Protein AF-A0A3P9C0C1-F1 (afdb_monomer_lite)

Secondary structure (DSSP, 8-state):
--------GGG-SEEEEEEEEETTEEEEEEEEEEEETTEEEEEEEEEEETTEE-PPEEE----PPTTS------EEEEEGGGGTTTHHHHHHHHHHTT-SEEEEE-S---HHHHHHHHHHS-TTS-----PPP---

Organism: NCBI:txid106582

pLDDT: mean 72.97, std 15.83, range [23.84, 93.88]

Sequence (136 aa):
MPFILSHPMSFLRIFTLDIGSSVDRIAFHFNARFNAKGQINKFVCNSLEAGNWCKEQHEDCFPFCEGKEVKESNLILENIRSISSKSLLVHKLIINQQIDLLCLTETWLQQEDYVSLNESTPPSHSKYQNPRSTES

Structure (mmCIF, N/CA/C/O backbone):
data_AF-A0A3P9C0C1-F1
#
_entry.id   AF-A0A3P9C0C1-F1
#
loop_
_atom_site.group_PDB
_atom_site.id
_atom_site.type_symbol
_atom_site.label_atom_id
_atom_site.label_alt_id
_atom_site.label_comp_id
_atom_site.label_asym_id
_atom_site.label_entity_id
_atom_site.label_seq_id
_atom_site.pdbx_PDB_ins_code
_atom_site.Cartn_x
_atom_site.Cartn_y
_atom_site.Cartn_z
_atom_site.occupancy
_atom_site.B_iso_or_equiv
_atom_site.auth_seq_id
_atom_site.auth_comp_id
_atom_site.auth_asym_id
_atom_site.auth_atom_id
_atom_site.pdbx_PDB_model_num
ATOM 1 N N . MET A 1 1 ? -12.942 13.054 -13.044 1.00 25.72 1 MET A N 1
ATOM 2 C CA . MET A 1 1 ? -14.040 12.074 -12.921 1.00 25.72 1 MET A CA 1
ATOM 3 C C . MET A 1 1 ? -13.739 11.220 -11.698 1.00 25.72 1 MET A C 1
ATOM 5 O O . MET A 1 1 ? -12.790 10.451 -11.789 1.00 25.72 1 MET A O 1
ATOM 9 N N . PRO A 1 2 ? -14.411 11.383 -10.547 1.00 28.41 2 PRO A N 1
ATOM 10 C CA . PRO A 1 2 ? -14.271 10.413 -9.469 1.00 28.41 2 PRO A CA 1
ATOM 11 C C . PRO A 1 2 ? -15.106 9.172 -9.811 1.00 28.41 2 PRO A C 1
ATOM 13 O O . PRO A 1 2 ? -16.275 9.287 -10.175 1.00 28.41 2 PRO A O 1
ATOM 16 N N . PHE A 1 3 ? -14.497 7.991 -9.732 1.00 23.84 3 PHE A N 1
ATOM 17 C CA . PHE A 1 3 ? -15.223 6.725 -9.733 1.00 23.84 3 PHE A CA 1
ATOM 18 C C . PHE A 1 3 ? -15.628 6.430 -8.288 1.00 23.84 3 PHE A C 1
ATOM 20 O O . PHE A 1 3 ? -14.764 6.272 -7.431 1.00 23.84 3 PHE A O 1
ATOM 27 N N . ILE A 1 4 ? -16.931 6.384 -8.012 1.00 26.30 4 ILE A N 1
ATOM 28 C CA . ILE A 1 4 ? -17.467 5.964 -6.713 1.00 26.30 4 ILE A CA 1
ATOM 29 C C . ILE A 1 4 ? -17.849 4.489 -6.843 1.00 26.30 4 ILE A C 1
ATOM 31 O O . ILE A 1 4 ? -18.762 4.142 -7.589 1.00 26.30 4 ILE A O 1
ATOM 35 N N . LEU A 1 5 ? -17.133 3.616 -6.136 1.00 31.50 5 LEU A N 1
ATOM 36 C CA . LEU A 1 5 ? -17.499 2.212 -5.952 1.00 31.50 5 LEU A CA 1
ATOM 37 C C . LEU A 1 5 ? -18.278 2.107 -4.637 1.00 31.50 5 LEU A C 1
ATOM 39 O O . LEU A 1 5 ? -17.681 2.059 -3.568 1.00 31.50 5 LEU A O 1
ATOM 43 N N . SER A 1 6 ? -19.611 2.083 -4.703 1.00 31.19 6 SER A N 1
ATOM 44 C CA . SER A 1 6 ? -20.461 1.793 -3.545 1.00 31.19 6 SER A CA 1
ATOM 45 C C . SER A 1 6 ? -21.120 0.422 -3.704 1.00 31.19 6 SER A C 1
ATOM 47 O O . SER A 1 6 ? -22.006 0.212 -4.526 1.00 31.19 6 SER A O 1
ATOM 49 N N . HIS A 1 7 ? -20.665 -0.540 -2.906 1.00 37.31 7 HIS A N 1
ATOM 50 C CA . HIS A 1 7 ? -21.464 -1.694 -2.493 1.00 37.31 7 HIS A CA 1
ATOM 51 C C . HIS A 1 7 ? -21.395 -1.762 -0.964 1.00 37.31 7 HIS A C 1
ATOM 53 O O . HIS A 1 7 ? -20.347 -1.438 -0.400 1.00 37.31 7 HIS A O 1
ATOM 59 N N . PRO A 1 8 ? -22.483 -2.145 -0.273 1.00 36.94 8 PRO A N 1
ATOM 60 C CA . PRO A 1 8 ? -22.499 -2.199 1.182 1.00 36.94 8 PRO A CA 1
ATOM 61 C C . PRO A 1 8 ? -21.392 -3.139 1.681 1.00 36.94 8 PRO A C 1
ATOM 63 O O . PRO A 1 8 ? -21.381 -4.332 1.375 1.00 36.94 8 PRO A O 1
ATOM 66 N N . MET A 1 9 ? -20.457 -2.575 2.452 1.00 49.75 9 MET A N 1
ATOM 67 C CA . MET A 1 9 ? -19.268 -3.230 3.023 1.00 49.75 9 MET A CA 1
ATOM 68 C C . MET A 1 9 ? -19.574 -4.506 3.832 1.00 49.75 9 MET A C 1
ATOM 70 O O . MET A 1 9 ? -18.668 -5.282 4.111 1.00 49.75 9 MET A O 1
ATOM 74 N N . SER A 1 10 ? -20.839 -4.779 4.169 1.00 46.41 10 SER A N 1
ATOM 75 C CA . SER A 1 10 ? -21.257 -5.946 4.955 1.00 46.41 10 SER A CA 1
ATOM 76 C C . SER A 1 10 ? -21.093 -7.305 4.254 1.00 46.41 10 SER A C 1
ATOM 78 O O . SER A 1 10 ? -21.142 -8.327 4.932 1.00 46.41 10 SER A O 1
ATOM 80 N N . PHE A 1 11 ? -20.855 -7.351 2.936 1.00 55.09 11 PHE A N 1
ATOM 81 C CA . PHE A 1 11 ? -20.596 -8.605 2.197 1.00 55.09 11 PHE A CA 1
ATOM 82 C C . PHE A 1 11 ? -19.247 -8.651 1.472 1.00 55.09 11 PHE A C 1
ATOM 84 O O . PHE A 1 11 ? -18.899 -9.671 0.864 1.00 55.09 11 PHE A O 1
ATOM 91 N N . LEU A 1 12 ? -18.475 -7.566 1.506 1.00 63.06 12 LEU A N 1
ATOM 92 C CA . LEU A 1 12 ? -17.256 -7.465 0.718 1.00 63.06 12 LEU A CA 1
ATOM 93 C C . LEU A 1 12 ? -16.111 -8.198 1.433 1.00 63.06 12 LEU A C 1
ATOM 95 O O . LEU A 1 12 ? -15.490 -7.683 2.354 1.00 63.06 12 LEU A O 1
ATOM 99 N N . ARG A 1 13 ? -15.811 -9.429 1.007 1.00 73.88 13 ARG A N 1
ATOM 100 C CA . ARG A 1 13 ? -14.654 -10.183 1.528 1.00 73.88 13 ARG A CA 1
ATOM 101 C C . ARG A 1 13 ? -13.314 -9.615 1.054 1.00 73.88 13 ARG A C 1
ATOM 103 O O . ARG A 1 13 ? -12.297 -9.802 1.726 1.00 73.88 13 ARG A O 1
ATOM 110 N N . ILE A 1 14 ? -13.314 -8.963 -0.112 1.00 76.75 14 ILE A N 1
ATOM 111 C CA . I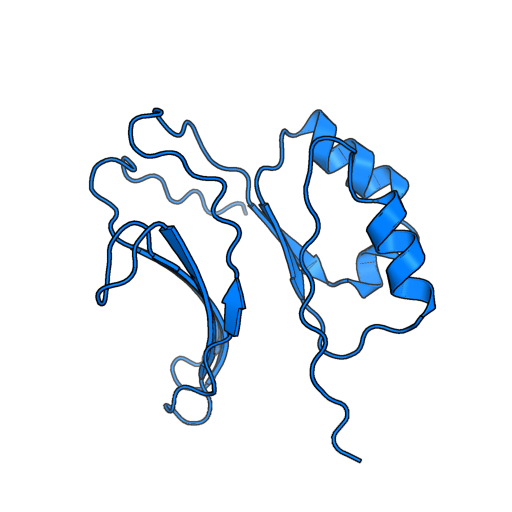LE A 1 14 ? -12.130 -8.440 -0.796 1.00 76.75 14 ILE A CA 1
ATOM 112 C C . ILE A 1 14 ? -12.491 -7.149 -1.538 1.00 76.75 14 ILE A C 1
ATOM 114 O O . ILE A 1 14 ? -13.502 -7.125 -2.238 1.00 76.75 14 ILE A O 1
ATOM 118 N N . PHE A 1 15 ? -11.633 -6.133 -1.460 1.00 81.31 15 PHE A N 1
ATOM 119 C CA . PHE A 1 15 ? -11.596 -4.994 -2.381 1.00 81.31 15 PHE A CA 1
ATOM 120 C C . PHE A 1 15 ? -10.283 -5.016 -3.175 1.00 81.31 15 PHE A C 1
ATOM 122 O O . PHE A 1 15 ? -9.222 -5.256 -2.598 1.00 81.31 15 PHE A O 1
ATOM 129 N N . THR A 1 16 ? -10.351 -4.767 -4.485 1.00 83.06 16 THR A N 1
ATOM 130 C CA . THR A 1 16 ? -9.183 -4.770 -5.376 1.00 83.06 16 THR A CA 1
ATOM 131 C C . THR A 1 16 ? -9.132 -3.495 -6.208 1.00 83.06 16 THR A C 1
ATOM 133 O O . THR A 1 16 ? -10.149 -3.085 -6.764 1.00 83.06 16 THR A O 1
ATOM 136 N N . LEU A 1 17 ? -7.938 -2.919 -6.338 1.00 82.88 17 LEU A N 1
ATOM 137 C CA . LEU A 1 17 ? -7.617 -1.835 -7.260 1.00 82.88 17 LEU A CA 1
ATOM 138 C C . LEU A 1 17 ? -6.404 -2.241 -8.103 1.00 82.88 17 LEU A C 1
ATOM 140 O O . LEU A 1 17 ? -5.328 -2.469 -7.555 1.00 82.88 17 LEU A O 1
ATOM 144 N N . ASP A 1 18 ? -6.584 -2.291 -9.422 1.00 84.81 18 ASP A N 1
ATOM 145 C CA . ASP A 1 18 ? -5.538 -2.644 -10.383 1.00 84.81 18 ASP A CA 1
ATOM 146 C C . ASP A 1 18 ? -5.144 -1.438 -11.230 1.00 84.81 18 ASP A C 1
ATOM 148 O O . ASP A 1 18 ? -5.990 -0.777 -11.834 1.00 84.81 18 ASP A O 1
ATOM 152 N N . ILE A 1 19 ? -3.841 -1.172 -11.301 1.00 81.19 19 ILE A N 1
ATOM 153 C CA . ILE A 1 19 ? -3.254 -0.124 -12.133 1.00 81.19 19 ILE A CA 1
ATOM 154 C C . ILE A 1 19 ? -2.156 -0.752 -12.975 1.00 81.19 19 ILE A C 1
ATOM 156 O O . ILE A 1 19 ? -1.160 -1.265 -12.464 1.00 81.19 19 ILE A O 1
ATOM 160 N N . GLY A 1 20 ? -2.341 -0.714 -14.287 1.00 81.06 20 GLY A N 1
ATOM 161 C CA . GLY A 1 20 ? -1.484 -1.409 -15.231 1.00 81.06 20 GLY A CA 1
ATOM 162 C C . GLY A 1 20 ? -1.625 -0.877 -16.642 1.00 81.06 20 GLY A C 1
ATOM 163 O O . GLY A 1 20 ? -2.554 -0.133 -16.955 1.00 81.06 20 GLY A O 1
ATOM 164 N N . SER A 1 21 ? -0.687 -1.271 -17.495 1.00 79.06 21 SER A N 1
ATOM 165 C CA . SER A 1 21 ? -0.744 -0.972 -18.926 1.00 79.06 21 SER A CA 1
ATOM 166 C C . SER A 1 21 ? -1.666 -1.931 -19.681 1.00 79.06 21 SER A C 1
ATOM 168 O O . SER A 1 21 ? -2.131 -1.599 -20.770 1.00 79.06 21 SER A O 1
ATOM 170 N N . SER A 1 22 ? -1.946 -3.103 -19.109 1.00 83.44 22 SER A N 1
ATOM 171 C CA . SER A 1 22 ? -2.827 -4.118 -19.679 1.00 83.44 22 SER A CA 1
ATOM 172 C C . SER A 1 22 ? -3.251 -5.140 -18.620 1.00 83.44 22 SER A C 1
ATOM 174 O O . SER A 1 22 ? -2.754 -5.149 -17.495 1.00 83.44 22 SER A O 1
ATOM 176 N N . VAL A 1 23 ? -4.166 -6.038 -18.988 1.00 81.75 23 VAL A N 1
ATOM 177 C CA . VAL A 1 23 ? -4.651 -7.113 -18.102 1.00 81.75 23 VAL A CA 1
ATOM 178 C C . VAL A 1 23 ? -3.577 -8.150 -17.747 1.00 81.75 23 VAL A C 1
ATOM 180 O O . VAL A 1 23 ? -3.705 -8.838 -16.744 1.00 81.75 23 VAL A O 1
ATOM 183 N N . ASP A 1 24 ? -2.519 -8.264 -18.553 1.00 87.19 24 ASP A N 1
ATOM 184 C CA . ASP A 1 24 ? -1.354 -9.128 -18.327 1.00 87.19 24 ASP A CA 1
ATOM 185 C C . ASP A 1 24 ? -0.163 -8.380 -17.702 1.00 87.19 24 ASP A C 1
ATOM 187 O O . ASP A 1 24 ? 0.861 -9.002 -17.405 1.00 87.19 24 ASP A O 1
ATOM 191 N N . ARG A 1 25 ? -0.278 -7.058 -17.500 1.00 81.44 25 ARG A N 1
ATOM 192 C CA . ARG A 1 25 ? 0.762 -6.209 -16.901 1.00 81.44 25 ARG A CA 1
ATOM 193 C C . ARG A 1 25 ? 0.165 -5.185 -15.943 1.00 81.44 25 ARG A C 1
ATOM 195 O O . ARG A 1 25 ? -0.178 -4.065 -16.332 1.00 81.44 25 ARG A O 1
ATOM 202 N N . ILE A 1 26 ? 0.102 -5.566 -14.674 1.00 82.81 26 ILE A N 1
ATOM 203 C CA . ILE A 1 26 ? -0.369 -4.724 -13.574 1.00 82.81 26 ILE A CA 1
ATOM 204 C C . ILE A 1 26 ? 0.857 -4.214 -12.824 1.00 82.81 26 ILE A C 1
ATOM 206 O O . ILE A 1 26 ? 1.577 -4.983 -12.194 1.00 82.81 26 ILE A O 1
ATOM 210 N N . ALA A 1 27 ? 1.102 -2.909 -12.891 1.00 78.75 27 ALA A N 1
ATOM 211 C CA . ALA A 1 27 ? 2.202 -2.278 -12.169 1.00 78.75 27 ALA A CA 1
ATOM 212 C C . ALA A 1 27 ? 1.919 -2.214 -10.659 1.00 78.75 27 ALA A C 1
ATOM 214 O O . ALA A 1 27 ? 2.843 -2.321 -9.856 1.00 78.75 27 ALA A O 1
ATOM 215 N N . PHE A 1 28 ? 0.647 -2.055 -10.280 1.00 81.94 28 PHE A N 1
ATOM 216 C CA . PHE A 1 28 ? 0.212 -1.991 -8.891 1.00 81.94 28 PHE A CA 1
ATOM 217 C C . PHE A 1 28 ? -1.168 -2.630 -8.714 1.00 81.94 28 PHE A C 1
ATOM 219 O O . PHE A 1 28 ? -2.170 -2.124 -9.214 1.00 81.94 28 PHE A O 1
ATOM 226 N N . HIS A 1 29 ? -1.197 -3.750 -8.001 1.00 85.38 29 HIS A N 1
ATOM 227 C CA . HIS A 1 29 ? -2.394 -4.430 -7.524 1.00 85.38 29 HIS A CA 1
ATOM 228 C C . HIS A 1 29 ? -2.510 -4.184 -6.028 1.00 85.38 29 HIS A C 1
ATOM 230 O O . HIS A 1 29 ? -1.675 -4.671 -5.267 1.00 85.38 29 HIS A O 1
ATOM 236 N N . PHE A 1 30 ? -3.534 -3.455 -5.602 1.00 85.12 30 PHE A N 1
ATOM 237 C CA . PHE A 1 30 ? -3.889 -3.302 -4.198 1.00 85.12 30 PHE A CA 1
ATOM 238 C C . PHE A 1 30 ? -5.072 -4.203 -3.872 1.00 85.12 30 PHE A C 1
ATOM 240 O O . PHE A 1 30 ? -6.108 -4.147 -4.532 1.00 85.12 30 PHE A O 1
ATOM 247 N N . ASN A 1 31 ? -4.930 -5.025 -2.839 1.00 86.06 31 ASN A N 1
ATOM 248 C CA . ASN A 1 31 ? -5.907 -6.032 -2.465 1.00 86.06 31 ASN A CA 1
ATOM 249 C C . ASN A 1 31 ? -6.170 -5.995 -0.959 1.00 86.06 31 ASN A C 1
ATOM 251 O O . ASN A 1 31 ? -5.405 -6.533 -0.157 1.00 86.06 31 ASN A O 1
ATOM 255 N N . ALA A 1 32 ? -7.278 -5.369 -0.577 1.00 83.31 32 ALA A N 1
ATOM 256 C CA . ALA A 1 32 ? -7.766 -5.356 0.791 1.00 83.31 32 ALA A CA 1
ATOM 257 C C . ALA A 1 32 ? -8.592 -6.611 1.068 1.00 83.31 32 ALA A C 1
ATOM 259 O O . ALA A 1 32 ? -9.719 -6.752 0.596 1.00 83.31 32 ALA A O 1
ATOM 260 N N . ARG A 1 33 ? -8.012 -7.538 1.830 1.00 85.69 33 ARG A N 1
ATOM 261 C CA . ARG A 1 33 ? -8.622 -8.799 2.258 1.00 85.69 33 ARG A CA 1
ATOM 262 C C . ARG A 1 33 ? -9.234 -8.594 3.644 1.00 85.69 33 ARG A C 1
ATOM 264 O O . ARG A 1 33 ? -8.519 -8.611 4.640 1.00 85.69 33 ARG A O 1
ATOM 271 N N . PHE A 1 34 ? -10.550 -8.420 3.711 1.00 81.62 34 PHE A N 1
ATOM 272 C CA . PHE A 1 34 ? -11.278 -8.365 4.985 1.00 81.62 34 PHE A CA 1
ATOM 273 C C . PHE A 1 34 ? -11.350 -9.765 5.601 1.00 81.62 34 PHE A C 1
ATOM 275 O O . PHE A 1 34 ? -10.986 -9.966 6.754 1.00 81.62 34 PHE A O 1
ATOM 282 N N . ASN A 1 35 ? -11.731 -10.758 4.792 1.00 82.25 35 ASN A N 1
ATOM 283 C CA . ASN A 1 35 ? -11.683 -12.174 5.147 1.00 82.25 35 ASN A CA 1
ATOM 284 C C . ASN A 1 35 ? -11.636 -13.021 3.867 1.00 82.25 35 ASN A C 1
ATOM 286 O O . ASN A 1 35 ? -12.668 -13.315 3.256 1.00 82.25 35 ASN A O 1
ATOM 290 N N . ALA A 1 36 ? -10.431 -13.367 3.420 1.00 81.50 36 ALA A N 1
ATOM 291 C CA . ALA A 1 36 ? -10.225 -14.114 2.186 1.00 81.50 36 ALA A CA 1
ATOM 292 C C . ALA A 1 36 ? -8.879 -14.835 2.153 1.00 81.50 36 ALA A C 1
ATOM 294 O O . ALA A 1 36 ? -7.901 -14.376 2.733 1.00 81.50 36 ALA A O 1
ATOM 295 N N . LYS A 1 37 ? -8.808 -15.948 1.409 1.00 81.00 37 LYS A N 1
ATOM 296 C CA . LYS A 1 37 ? -7.573 -16.735 1.217 1.00 81.00 37 LYS A CA 1
ATOM 297 C C . LYS A 1 37 ? -6.888 -17.133 2.543 1.00 81.00 37 LYS A C 1
ATOM 299 O O . LYS A 1 37 ? -5.667 -17.188 2.617 1.00 81.00 37 LYS A O 1
ATOM 304 N N . GLY A 1 38 ? -7.675 -17.376 3.597 1.00 84.38 38 GLY A N 1
ATOM 305 C CA . GLY A 1 38 ? -7.168 -17.695 4.940 1.00 84.38 38 GLY A CA 1
ATOM 306 C C . GLY A 1 38 ? -6.546 -16.510 5.689 1.00 84.38 38 GLY A C 1
ATOM 307 O O . GLY A 1 38 ? -5.969 -16.705 6.753 1.00 84.38 38 GLY A O 1
ATOM 308 N N . GLN A 1 39 ? -6.657 -15.294 5.151 1.00 81.94 39 GLN A N 1
ATOM 309 C CA . GLN A 1 39 ? -6.179 -14.059 5.761 1.00 81.94 39 GLN A CA 1
ATOM 310 C C . GLN A 1 39 ? -7.362 -13.176 6.160 1.00 81.94 39 GLN A C 1
ATOM 312 O O . GLN A 1 39 ? -8.340 -13.046 5.420 1.00 81.94 39 GLN A O 1
ATOM 317 N N . ILE A 1 40 ? -7.252 -12.562 7.334 1.00 83.56 40 ILE A N 1
ATOM 318 C CA . ILE A 1 40 ? -8.244 -11.645 7.894 1.00 83.56 40 ILE A CA 1
ATOM 319 C C . ILE A 1 40 ? -7.563 -10.294 8.064 1.00 83.56 40 ILE A C 1
ATOM 321 O O . ILE A 1 40 ? -6.429 -10.251 8.543 1.00 83.56 40 ILE A O 1
ATOM 325 N N . ASN A 1 41 ? -8.255 -9.222 7.678 1.00 81.94 41 ASN A N 1
ATOM 326 C C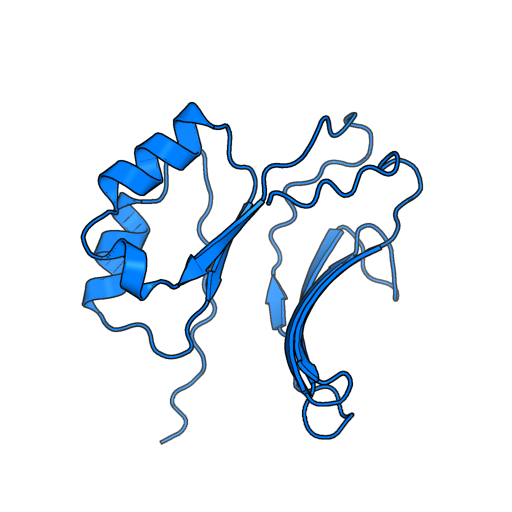A . ASN A 1 41 ? -7.809 -7.841 7.844 1.00 81.94 41 ASN A CA 1
ATOM 327 C C . ASN A 1 41 ? -6.377 -7.615 7.342 1.00 81.94 41 ASN A C 1
ATOM 329 O O . ASN A 1 41 ? -5.479 -7.242 8.096 1.00 81.94 41 ASN A O 1
ATOM 333 N N . LYS A 1 42 ? -6.158 -7.888 6.053 1.00 85.69 42 LYS A N 1
ATOM 334 C CA . LYS A 1 42 ? -4.840 -7.814 5.426 1.00 85.69 42 LYS A CA 1
ATOM 335 C C . LYS A 1 42 ? -4.854 -6.954 4.172 1.00 85.69 42 LYS A C 1
ATOM 337 O O . LYS A 1 42 ? -5.637 -7.209 3.258 1.00 85.69 42 LYS A O 1
ATOM 342 N N . PHE A 1 43 ? -3.938 -5.994 4.086 1.00 85.62 43 PHE A N 1
ATOM 343 C CA . PHE A 1 43 ? -3.598 -5.369 2.812 1.00 85.62 43 PHE A CA 1
ATOM 344 C C . PHE A 1 43 ? -2.493 -6.154 2.127 1.00 85.62 43 PHE A C 1
ATOM 346 O O . PHE A 1 43 ? -1.479 -6.505 2.736 1.00 85.62 43 PHE A O 1
ATOM 353 N N . VAL A 1 44 ? -2.718 -6.441 0.850 1.00 86.38 44 VAL A N 1
ATOM 354 C CA . VAL A 1 44 ? -1.758 -7.120 -0.007 1.00 86.38 44 VAL A CA 1
ATOM 355 C C . VAL A 1 44 ? -1.532 -6.280 -1.248 1.00 86.38 44 VAL A C 1
ATOM 357 O O . VAL A 1 44 ? -2.473 -5.989 -1.982 1.00 86.38 44 VAL A O 1
ATOM 360 N N . CYS A 1 45 ? -0.282 -5.907 -1.477 1.00 87.56 45 CYS A N 1
ATOM 361 C CA . CYS A 1 45 ? 0.163 -5.251 -2.692 1.00 87.56 45 CYS A CA 1
ATOM 362 C C . CYS A 1 45 ? 0.932 -6.257 -3.552 1.00 87.56 45 CYS A C 1
ATOM 364 O O . CYS A 1 45 ? 1.679 -7.086 -3.031 1.00 87.56 45 CYS A O 1
ATOM 366 N N . ASN A 1 46 ? 0.761 -6.207 -4.868 1.00 89.25 46 ASN A N 1
ATOM 367 C CA . ASN A 1 46 ? 1.550 -7.014 -5.795 1.00 89.25 46 ASN A CA 1
ATOM 368 C C . ASN A 1 46 ? 1.695 -6.306 -7.153 1.00 89.25 46 ASN A C 1
ATOM 370 O O . ASN A 1 46 ? 1.076 -5.271 -7.396 1.00 89.25 46 ASN A O 1
ATOM 374 N N . SER A 1 47 ? 2.491 -6.882 -8.044 1.00 86.31 47 SER A N 1
ATOM 375 C CA . SER A 1 47 ? 2.521 -6.579 -9.471 1.00 86.31 47 SER A CA 1
ATOM 376 C C . SER A 1 47 ? 2.263 -7.855 -10.279 1.00 86.31 47 SER A C 1
ATOM 378 O O . SER A 1 47 ? 2.487 -8.969 -9.800 1.00 86.31 47 SER A O 1
ATOM 380 N N . LEU A 1 48 ? 1.761 -7.695 -11.499 1.00 87.19 48 LEU A N 1
ATOM 381 C CA . LEU A 1 48 ? 1.563 -8.763 -12.474 1.00 87.19 48 LEU A CA 1
ATOM 382 C C . LEU A 1 48 ? 2.444 -8.465 -13.686 1.00 87.19 48 LEU A C 1
ATOM 384 O O . LEU A 1 48 ? 2.313 -7.400 -14.287 1.00 87.19 48 LEU A O 1
ATOM 388 N N . GLU A 1 49 ? 3.306 -9.398 -14.068 1.00 90.75 49 GLU A N 1
ATOM 389 C CA . GLU A 1 49 ? 4.197 -9.264 -15.220 1.00 90.75 49 GLU A CA 1
ATOM 390 C C . GLU A 1 49 ? 4.031 -10.464 -16.153 1.00 90.75 49 GLU A C 1
ATOM 392 O O . GLU A 1 49 ? 4.156 -11.618 -15.740 1.00 90.75 49 GLU A O 1
ATOM 397 N N . ALA A 1 50 ? 3.721 -10.194 -17.426 1.00 92.62 50 ALA A N 1
ATOM 398 C CA . ALA A 1 50 ? 3.466 -11.220 -18.441 1.00 92.62 50 ALA A CA 1
ATOM 399 C C . ALA A 1 50 ? 2.454 -12.290 -17.972 1.00 92.62 50 ALA A C 1
ATOM 401 O O . ALA A 1 50 ? 2.642 -13.486 -18.196 1.00 92.62 50 ALA A O 1
ATOM 402 N N . GLY A 1 51 ? 1.398 -11.854 -17.275 1.00 90.56 51 GLY A N 1
ATOM 403 C CA . GLY A 1 51 ? 0.350 -12.721 -16.733 1.00 90.56 51 GLY A CA 1
ATOM 404 C C . GLY A 1 51 ? 0.712 -13.474 -15.447 1.00 90.56 51 GLY A C 1
ATOM 405 O O . GLY A 1 51 ? -0.104 -14.265 -14.978 1.00 90.56 51 GLY A O 1
ATOM 406 N N . ASN A 1 52 ? 1.886 -13.234 -14.854 1.00 93.88 52 ASN A N 1
ATOM 407 C CA . ASN A 1 52 ? 2.334 -13.898 -13.628 1.00 93.88 52 ASN A CA 1
ATOM 408 C C . ASN A 1 52 ? 2.416 -12.916 -12.460 1.00 93.88 52 ASN A C 1
ATOM 410 O O . ASN A 1 52 ? 2.950 -11.818 -12.597 1.00 93.88 52 ASN A O 1
ATOM 414 N N . TRP A 1 53 ? 1.894 -13.316 -11.300 1.00 92.69 53 TRP A N 1
ATOM 415 C CA . TRP A 1 53 ? 1.987 -12.520 -10.078 1.00 92.69 53 TRP A CA 1
ATOM 416 C C . TRP A 1 53 ? 3.417 -12.538 -9.535 1.00 92.69 53 TRP A C 1
ATOM 418 O O . TRP A 1 53 ? 4.020 -13.605 -9.405 1.00 92.69 53 TRP A O 1
ATOM 428 N N . CYS A 1 54 ? 3.934 -11.365 -9.182 1.00 90.75 54 CYS A N 1
ATOM 429 C CA . CYS A 1 54 ? 5.217 -11.211 -8.509 1.00 90.75 54 CYS A CA 1
ATOM 430 C C . CYS A 1 54 ? 5.084 -11.516 -6.999 1.00 90.75 54 CYS A C 1
ATOM 432 O O . CYS A 1 54 ? 4.114 -12.127 -6.533 1.00 90.75 54 CYS A O 1
ATOM 434 N N . LYS A 1 55 ? 6.091 -11.126 -6.209 1.00 87.56 55 LYS A N 1
ATOM 435 C CA . LYS A 1 55 ? 6.110 -11.332 -4.755 1.00 87.56 55 LYS A CA 1
ATOM 436 C C . LYS A 1 55 ? 5.079 -10.434 -4.060 1.00 87.56 55 LYS A C 1
ATOM 438 O O . LYS A 1 55 ? 5.192 -9.213 -4.125 1.00 87.56 55 LYS A O 1
ATOM 443 N N . GLU A 1 56 ? 4.143 -11.046 -3.330 1.00 90.94 56 GLU A N 1
ATOM 444 C CA . GLU A 1 56 ? 3.197 -10.315 -2.477 1.00 90.94 56 GLU A CA 1
ATOM 445 C C . GLU A 1 56 ? 3.947 -9.498 -1.409 1.00 90.94 56 GLU A C 1
ATOM 447 O O . GLU A 1 56 ? 4.845 -9.992 -0.718 1.00 90.94 56 GLU A O 1
ATOM 452 N N . GLN A 1 57 ? 3.555 -8.235 -1.272 1.00 85.31 57 GLN A N 1
ATOM 453 C CA . GLN A 1 57 ? 3.899 -7.372 -0.152 1.00 85.31 57 GLN A CA 1
ATOM 454 C C . GLN A 1 57 ? 2.687 -7.275 0.763 1.00 85.31 57 GLN A C 1
ATOM 456 O O . GLN A 1 57 ? 1.562 -7.071 0.311 1.00 85.31 57 GLN A O 1
ATOM 461 N N . HIS A 1 58 ? 2.919 -7.449 2.054 1.00 85.38 58 HIS A N 1
ATOM 462 C CA . HIS A 1 58 ? 1.870 -7.505 3.054 1.00 85.38 58 HIS A CA 1
ATOM 463 C C . HIS A 1 58 ? 2.035 -6.342 4.015 1.00 85.38 58 HIS A C 1
ATOM 465 O O . HIS A 1 58 ? 3.100 -6.200 4.607 1.00 85.38 58 HIS A O 1
ATOM 471 N N . GLU A 1 59 ? 0.966 -5.582 4.224 1.00 78.38 59 GLU A N 1
ATOM 472 C CA . GLU A 1 59 ? 0.928 -4.575 5.279 1.00 78.38 59 GLU A CA 1
ATOM 473 C C . GLU A 1 59 ? 0.072 -5.097 6.440 1.00 78.38 59 GLU A C 1
ATOM 475 O O . GLU A 1 59 ? -0.979 -5.717 6.242 1.00 78.38 59 GLU A O 1
ATOM 480 N N . ASP A 1 60 ? 0.567 -4.901 7.662 1.00 70.19 60 ASP A N 1
ATOM 481 C CA . ASP A 1 60 ? -0.094 -5.325 8.906 1.00 70.19 60 ASP A CA 1
ATOM 482 C C . ASP A 1 60 ? -1.119 -4.305 9.411 1.00 70.19 60 ASP A C 1
ATOM 484 O O . ASP A 1 60 ? -1.886 -4.585 10.332 1.00 70.19 60 ASP A O 1
ATOM 488 N N . CYS A 1 61 ? -1.146 -3.113 8.817 1.00 68.56 61 CYS A N 1
ATOM 489 C CA . CYS A 1 61 ? -2.123 -2.099 9.153 1.00 68.56 61 CYS A CA 1
ATOM 490 C C . CYS A 1 61 ? -3.434 -2.372 8.417 1.00 68.56 61 CYS A C 1
ATOM 492 O O . CYS A 1 61 ? -3.472 -2.483 7.196 1.00 68.56 61 CYS A O 1
ATOM 494 N N . PHE A 1 62 ? -4.527 -2.485 9.165 1.00 73.31 62 PHE A N 1
ATOM 495 C CA . PHE A 1 62 ? -5.855 -2.634 8.587 1.00 73.31 62 PHE A CA 1
ATOM 496 C C . PHE A 1 62 ? -6.828 -1.739 9.356 1.00 73.31 62 PHE A C 1
ATOM 498 O O . PHE A 1 62 ? -7.356 -2.142 10.393 1.00 73.31 62 PHE A O 1
ATOM 505 N N . PRO A 1 63 ? -7.026 -0.488 8.903 1.00 67.50 63 PRO A N 1
ATOM 506 C CA . PRO A 1 63 ? -7.808 0.511 9.625 1.00 67.50 63 PRO A CA 1
ATOM 507 C C . PRO A 1 63 ? -9.323 0.256 9.572 1.00 67.50 63 PRO A C 1
ATOM 509 O O . PRO A 1 63 ? -10.090 0.984 10.199 1.00 67.50 63 PRO A O 1
ATOM 512 N N . PHE A 1 64 ? -9.780 -0.775 8.855 1.00 68.25 64 PHE A N 1
ATOM 513 C CA . PHE A 1 64 ? -11.196 -1.115 8.777 1.00 68.25 64 PHE A CA 1
ATOM 514 C C . PHE A 1 64 ? -11.606 -2.023 9.945 1.00 68.25 64 PHE A C 1
ATOM 516 O O . PHE A 1 64 ? -11.081 -3.123 10.110 1.00 68.25 64 PHE A O 1
ATOM 523 N N . CYS A 1 65 ? -12.566 -1.573 10.758 1.00 58.66 65 CYS A N 1
ATOM 524 C CA . CYS A 1 65 ? -13.138 -2.374 11.842 1.00 58.66 65 CYS A CA 1
ATOM 525 C C . CYS A 1 65 ? -14.410 -3.090 11.375 1.00 58.66 65 CYS A C 1
ATOM 527 O O . CYS A 1 65 ? -15.381 -2.440 10.982 1.00 58.66 65 CYS A O 1
ATOM 529 N N . GLU A 1 66 ? -14.435 -4.417 11.498 1.00 53.97 66 GLU A N 1
ATOM 530 C CA . GLU A 1 66 ? -15.645 -5.221 11.312 1.00 53.97 66 GLU A CA 1
ATOM 531 C C . GLU A 1 66 ? -16.754 -4.734 12.268 1.00 53.97 66 GLU A C 1
ATOM 533 O O . GLU A 1 66 ? -16.516 -4.497 13.453 1.00 53.97 66 GLU A O 1
ATOM 538 N N . GLY A 1 67 ? -17.963 -4.512 11.744 1.00 51.53 67 GLY A N 1
ATOM 539 C CA . GLY A 1 67 ? -19.117 -4.058 12.531 1.00 51.53 67 GLY A CA 1
ATOM 540 C C . GLY A 1 67 ? -19.259 -2.541 12.713 1.00 51.53 67 GLY A C 1
ATOM 541 O O . GLY A 1 67 ? -20.295 -2.099 13.209 1.00 51.53 67 GLY A O 1
ATOM 542 N N . LYS A 1 68 ? -18.293 -1.722 12.272 1.00 54.81 68 LYS A N 1
ATOM 543 C CA . LYS A 1 68 ? -18.561 -0.296 12.031 1.00 54.81 68 LYS A CA 1
ATOM 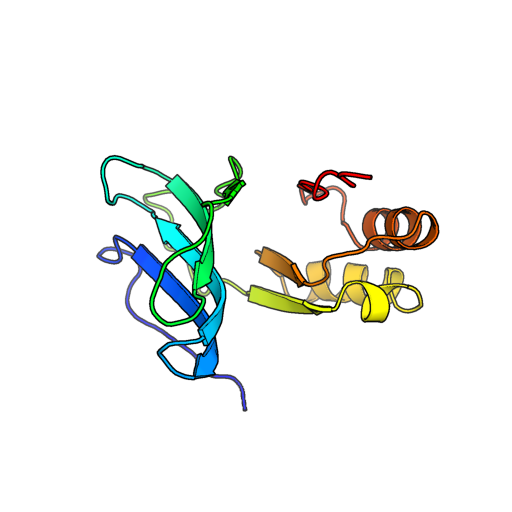544 C C . LYS A 1 68 ? -19.158 -0.152 10.638 1.00 54.81 68 LYS A C 1
ATOM 546 O O . LYS A 1 68 ? -18.614 -0.678 9.672 1.00 54.81 68 LYS A O 1
ATOM 551 N N . GLU A 1 69 ? -20.280 0.552 10.532 1.00 53.75 69 GLU A N 1
ATOM 552 C CA . GLU A 1 69 ? -20.803 0.982 9.238 1.00 53.75 69 GLU A CA 1
ATOM 553 C C . GLU A 1 69 ? -19.741 1.903 8.618 1.00 53.75 69 GLU A C 1
ATOM 555 O O . GLU A 1 69 ? -19.582 3.051 9.034 1.00 53.75 69 GLU A O 1
ATOM 560 N N . VAL A 1 70 ? -18.926 1.368 7.704 1.00 53.56 70 VAL A N 1
ATOM 561 C CA . VAL A 1 70 ? -17.929 2.160 6.986 1.00 53.56 70 VAL A CA 1
ATOM 562 C C . VAL A 1 70 ? -18.703 3.026 6.001 1.00 53.56 70 VAL A C 1
ATOM 564 O O . VAL A 1 70 ? -19.006 2.614 4.881 1.00 53.56 70 VAL A O 1
ATOM 567 N N . LYS A 1 71 ? -19.104 4.209 6.463 1.00 55.66 71 LYS A N 1
ATOM 568 C CA . LYS A 1 71 ? -19.566 5.279 5.588 1.00 55.66 71 LYS A CA 1
ATOM 569 C C . LYS A 1 71 ? -18.349 5.734 4.799 1.00 55.66 71 LYS A C 1
ATOM 571 O O . LYS A 1 71 ? -17.438 6.276 5.398 1.00 55.66 71 LYS A O 1
ATOM 576 N N . GLU A 1 72 ? -18.344 5.404 3.510 1.00 63.59 72 GLU A N 1
ATOM 577 C CA . GLU A 1 72 ? -17.476 5.955 2.459 1.00 63.59 72 GLU A CA 1
ATOM 578 C C . GLU A 1 72 ? -16.015 6.187 2.878 1.00 63.59 72 GLU A C 1
ATOM 580 O O . GLU A 1 72 ? -15.673 7.226 3.429 1.00 63.59 72 GLU A O 1
ATOM 585 N N . SER A 1 73 ? -15.132 5.229 2.579 1.00 69.31 73 SER A N 1
ATOM 586 C CA . SER A 1 73 ? -13.699 5.424 2.809 1.00 69.31 73 SER A CA 1
ATOM 587 C C . SER A 1 73 ? -13.065 6.287 1.724 1.00 69.31 73 SER A C 1
ATOM 589 O O . SER A 1 73 ? -13.160 5.970 0.535 1.00 69.31 73 SER A O 1
ATOM 591 N N . ASN A 1 74 ? -12.358 7.333 2.137 1.00 73.88 74 ASN A N 1
ATOM 592 C CA . ASN A 1 74 ? -11.623 8.211 1.241 1.00 73.88 74 ASN A CA 1
ATOM 593 C C . ASN A 1 74 ? -10.208 7.670 1.017 1.00 73.88 74 ASN A C 1
ATOM 595 O O . ASN A 1 74 ? -9.361 7.689 1.914 1.00 73.88 74 ASN A O 1
ATOM 599 N N . LEU A 1 75 ? -9.956 7.199 -0.205 1.00 75.38 75 LEU A N 1
ATOM 600 C CA . LEU A 1 75 ? -8.653 6.719 -0.655 1.00 75.38 75 LEU A CA 1
ATOM 601 C C . LEU A 1 75 ? -8.003 7.744 -1.585 1.00 75.38 75 LEU A C 1
ATOM 603 O O . LEU A 1 75 ? -8.619 8.194 -2.551 1.00 75.38 75 LEU A O 1
ATOM 607 N N . ILE A 1 76 ? -6.733 8.050 -1.337 1.00 77.31 76 ILE A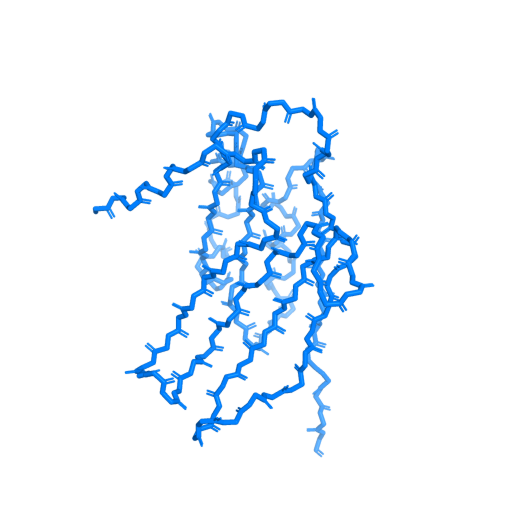 N 1
ATOM 608 C CA . ILE A 1 76 ? -5.886 8.804 -2.261 1.00 77.31 76 ILE A CA 1
ATOM 609 C C . ILE A 1 76 ? -4.726 7.919 -2.710 1.00 77.31 76 ILE A C 1
ATOM 611 O O . ILE A 1 76 ? -4.092 7.248 -1.898 1.00 77.31 76 ILE A O 1
ATOM 615 N N . LEU A 1 77 ? -4.433 7.959 -4.009 1.00 75.62 77 LEU A N 1
ATOM 616 C CA . LEU A 1 77 ? -3.240 7.370 -4.598 1.00 75.62 77 LEU A CA 1
ATOM 617 C C . LEU A 1 77 ? -2.424 8.477 -5.261 1.00 75.62 77 LEU A C 1
ATOM 619 O O . LEU A 1 77 ? -2.898 9.101 -6.206 1.00 75.62 77 LEU A O 1
ATOM 623 N N . GLU A 1 78 ? -1.212 8.712 -4.776 1.00 74.44 78 GLU A N 1
ATOM 624 C CA . GLU A 1 78 ? -0.347 9.782 -5.277 1.00 74.44 78 GLU A CA 1
ATOM 625 C C . GLU A 1 78 ? 1.085 9.295 -5.462 1.00 74.44 78 GLU A C 1
ATOM 627 O O . GLU A 1 78 ? 1.545 8.352 -4.819 1.00 74.44 78 GLU A O 1
ATOM 632 N N . ASN A 1 79 ? 1.826 9.970 -6.332 1.00 75.06 79 ASN A N 1
ATOM 633 C CA . ASN A 1 79 ? 3.256 9.736 -6.459 1.00 75.06 79 ASN A CA 1
ATOM 634 C C . ASN A 1 79 ? 4.001 10.432 -5.303 1.00 75.06 79 ASN A C 1
ATOM 636 O O . ASN A 1 79 ? 3.795 11.626 -5.070 1.00 75.06 79 ASN A O 1
ATOM 640 N N . ILE A 1 80 ? 4.906 9.726 -4.610 1.00 75.31 80 ILE A N 1
ATOM 641 C CA . ILE A 1 80 ? 5.642 10.292 -3.465 1.00 75.31 80 ILE A CA 1
ATOM 642 C C . ILE A 1 80 ? 6.453 11.542 -3.829 1.00 75.31 80 ILE A C 1
ATOM 644 O O . ILE A 1 80 ? 6.494 12.495 -3.060 1.00 75.31 80 ILE A O 1
ATOM 648 N N . ARG A 1 81 ? 7.015 11.624 -5.036 1.00 72.81 81 ARG A N 1
ATOM 649 C CA . ARG A 1 81 ? 7.785 12.793 -5.489 1.00 72.81 81 ARG A CA 1
ATOM 650 C C . ARG A 1 81 ? 6.919 14.026 -5.683 1.00 72.81 81 ARG A C 1
ATOM 652 O O . ARG A 1 81 ? 7.417 15.146 -5.637 1.00 72.81 81 ARG A O 1
ATOM 659 N N . SER A 1 82 ? 5.611 13.843 -5.851 1.00 78.06 82 SER A N 1
ATOM 660 C CA . SER A 1 82 ? 4.666 14.954 -5.957 1.00 78.06 82 SER A CA 1
ATOM 661 C C . SER A 1 82 ? 4.372 15.627 -4.611 1.00 78.06 82 SER A C 1
ATOM 663 O O . SER A 1 82 ? 3.754 16.698 -4.618 1.00 78.06 82 SER A O 1
ATOM 665 N N . ILE A 1 83 ? 4.825 15.052 -3.483 1.00 78.94 83 ILE A N 1
ATOM 666 C CA . ILE A 1 83 ? 4.601 15.593 -2.131 1.00 78.94 83 ILE A CA 1
ATOM 667 C C . ILE A 1 83 ? 5.754 16.465 -1.624 1.00 78.94 83 ILE A C 1
ATOM 669 O O . ILE A 1 83 ? 5.547 17.221 -0.677 1.00 78.94 83 ILE A O 1
ATOM 673 N N . SER A 1 84 ? 6.941 16.394 -2.235 1.00 71.69 84 SER A N 1
ATOM 674 C CA . SER A 1 84 ? 8.180 16.985 -1.697 1.00 71.69 84 SER A CA 1
ATOM 675 C C . SER A 1 84 ? 8.101 18.498 -1.445 1.00 71.69 84 SER A C 1
ATOM 677 O O . SER A 1 84 ? 8.737 19.020 -0.536 1.00 71.69 84 SER A O 1
ATOM 679 N N . SER A 1 85 ? 7.230 19.195 -2.180 1.00 77.38 85 SER A N 1
ATOM 680 C CA . SER A 1 85 ? 6.928 20.627 -2.021 1.00 77.38 85 SER A CA 1
ATOM 681 C C . SER A 1 85 ? 5.508 20.923 -1.521 1.00 77.38 85 SER A C 1
ATOM 683 O O . SER A 1 85 ? 5.113 22.082 -1.399 1.00 77.38 85 SER A O 1
ATOM 685 N N . LYS A 1 86 ? 4.714 19.885 -1.249 1.00 79.94 86 LYS A N 1
ATOM 686 C CA . LYS A 1 86 ? 3.287 19.987 -0.907 1.00 79.94 86 LYS A CA 1
ATOM 687 C C . LYS A 1 86 ? 2.956 19.316 0.422 1.00 79.94 86 LYS A C 1
ATOM 689 O O . LYS A 1 86 ? 1.775 19.206 0.735 1.00 79.94 86 LYS A O 1
ATOM 694 N N . SER A 1 87 ? 3.951 18.895 1.205 1.00 82.38 87 SER A N 1
ATOM 695 C CA . SER A 1 87 ? 3.774 18.139 2.455 1.00 82.38 87 SER A CA 1
ATOM 696 C C . SER A 1 87 ? 2.709 18.758 3.367 1.00 82.38 87 SER A C 1
ATOM 698 O O . SER A 1 87 ? 1.749 18.091 3.741 1.00 82.38 87 SER A O 1
ATOM 700 N N . LEU A 1 88 ? 2.788 20.068 3.618 1.00 83.94 88 LEU A N 1
ATOM 701 C CA . LEU A 1 88 ? 1.819 20.802 4.441 1.00 83.94 88 LEU A CA 1
ATOM 702 C C . LEU A 1 88 ? 0.416 20.906 3.817 1.00 83.94 88 LEU A C 1
ATOM 704 O O . LEU A 1 88 ? -0.583 20.946 4.536 1.00 83.94 88 LEU A O 1
ATOM 708 N N . LEU A 1 89 ? 0.318 20.965 2.486 1.00 83.50 89 LEU A N 1
ATOM 709 C CA . LEU A 1 89 ? -0.970 20.961 1.785 1.00 83.50 89 LEU A CA 1
ATOM 710 C C . LEU A 1 89 ? -1.612 19.575 1.837 1.00 83.50 89 LEU A C 1
ATOM 712 O O . LEU A 1 89 ? -2.809 19.479 2.085 1.00 83.50 89 LEU A O 1
ATOM 716 N N . VAL A 1 90 ? -0.815 18.520 1.663 1.00 83.50 90 VAL A N 1
ATOM 717 C CA . VAL A 1 90 ? -1.248 17.125 1.793 1.00 83.50 90 VAL A CA 1
ATOM 718 C C . VAL A 1 90 ? -1.696 16.844 3.226 1.00 83.50 90 VAL A C 1
ATOM 720 O O . VAL A 1 90 ? -2.780 16.311 3.419 1.00 83.50 90 VAL A O 1
ATOM 723 N N . HIS A 1 91 ? -0.950 17.305 4.232 1.00 83.81 91 HIS A N 1
ATOM 724 C CA . HIS A 1 91 ? -1.346 17.210 5.638 1.00 83.81 91 HIS A CA 1
ATOM 725 C C . HIS A 1 91 ? -2.725 17.837 5.887 1.00 83.81 91 HIS A C 1
ATOM 727 O O . HIS A 1 91 ? -3.617 17.221 6.472 1.00 83.81 91 HIS A O 1
ATOM 733 N N . LYS A 1 92 ? -2.927 19.068 5.399 1.00 84.00 92 LYS A N 1
ATOM 734 C CA . LYS A 1 92 ? -4.220 19.757 5.485 1.00 84.00 92 LYS A CA 1
ATOM 735 C C . LYS A 1 92 ? -5.315 19.024 4.721 1.00 84.00 92 LYS A C 1
ATOM 737 O O . LYS A 1 92 ? -6.444 18.992 5.194 1.00 84.00 92 LYS A O 1
ATOM 742 N N . LEU A 1 93 ? -5.003 18.452 3.561 1.00 83.88 93 LEU A N 1
ATOM 743 C CA . LEU A 1 93 ? -5.949 17.676 2.766 1.00 83.88 93 LEU A CA 1
ATOM 744 C C . LEU A 1 93 ? -6.409 16.429 3.527 1.00 83.88 93 LEU A C 1
ATOM 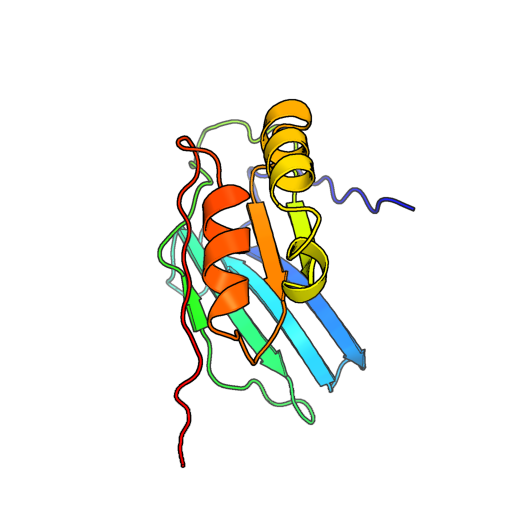746 O O . LEU A 1 93 ? -7.612 16.210 3.616 1.00 83.88 93 LEU A O 1
ATOM 750 N N . ILE A 1 94 ? -5.476 15.679 4.126 1.00 83.56 94 ILE A N 1
ATOM 751 C CA . ILE A 1 94 ? -5.768 14.480 4.925 1.00 83.56 94 ILE A CA 1
ATOM 752 C C . ILE A 1 94 ? -6.739 14.817 6.058 1.00 83.56 94 ILE A C 1
ATOM 754 O O . ILE A 1 94 ? -7.748 14.137 6.227 1.00 83.56 94 ILE A O 1
ATOM 758 N N . ILE A 1 95 ? -6.474 15.902 6.793 1.00 83.69 95 ILE A N 1
ATOM 759 C CA . ILE A 1 95 ? -7.330 16.331 7.905 1.00 83.69 95 ILE A CA 1
ATOM 760 C C . ILE A 1 95 ? -8.686 16.839 7.403 1.00 83.69 95 ILE A C 1
ATOM 762 O O . ILE A 1 95 ? -9.728 16.408 7.891 1.00 83.69 95 ILE A O 1
ATOM 766 N N . ASN A 1 96 ? -8.688 17.761 6.438 1.00 84.94 96 ASN A N 1
ATOM 767 C CA . ASN A 1 96 ? -9.901 18.470 6.028 1.00 84.94 96 ASN A CA 1
ATOM 768 C C . ASN A 1 96 ? -10.881 17.575 5.264 1.00 84.94 96 ASN A C 1
ATOM 770 O O . ASN A 1 96 ? -12.087 17.768 5.386 1.00 84.94 96 ASN A O 1
ATOM 774 N N . GLN A 1 97 ? -10.369 16.636 4.465 1.00 79.00 97 GLN A N 1
ATOM 775 C CA . GLN A 1 97 ? -11.180 15.708 3.674 1.00 79.00 97 GLN A CA 1
ATOM 776 C C . GLN A 1 97 ? -11.398 14.365 4.378 1.00 79.00 97 GLN A C 1
ATOM 778 O O . GLN A 1 97 ? -12.036 13.497 3.799 1.00 79.00 97 GLN A O 1
ATOM 783 N N . GLN A 1 98 ? -10.883 14.191 5.605 1.00 79.31 98 GLN A N 1
ATOM 784 C CA . GLN A 1 98 ? -10.975 12.937 6.363 1.00 79.31 98 GLN A CA 1
ATOM 785 C C . GLN A 1 98 ? -10.513 11.742 5.515 1.00 79.31 98 GLN A C 1
ATOM 787 O O . GLN A 1 98 ? -11.270 10.810 5.255 1.00 79.31 98 GLN A O 1
ATOM 792 N N . ILE A 1 99 ? -9.280 11.823 5.008 1.00 79.75 99 ILE A N 1
ATOM 793 C CA . ILE A 1 99 ? -8.693 10.759 4.188 1.00 79.75 99 ILE A CA 1
ATOM 794 C C . ILE A 1 99 ? -8.330 9.582 5.087 1.00 79.75 99 ILE A C 1
ATOM 796 O O . ILE A 1 99 ? -7.562 9.756 6.026 1.00 79.75 99 ILE A O 1
ATOM 800 N N . ASP A 1 100 ? -8.844 8.393 4.777 1.00 76.50 100 ASP A N 1
ATOM 801 C CA . ASP A 1 100 ? -8.625 7.185 5.581 1.00 76.50 100 ASP A CA 1
ATOM 802 C C . ASP A 1 100 ? -7.363 6.428 5.164 1.00 76.50 100 ASP A C 1
ATOM 804 O O . ASP A 1 100 ? -6.705 5.785 5.985 1.00 76.50 100 ASP A O 1
ATOM 808 N N . LEU A 1 101 ? -7.034 6.473 3.869 1.00 76.44 101 LEU A N 1
ATOM 809 C CA . LEU A 1 101 ? -5.892 5.759 3.314 1.00 76.44 101 LEU A CA 1
ATOM 810 C C . LEU A 1 101 ? -5.220 6.580 2.208 1.00 76.44 101 LEU A C 1
ATOM 812 O O . LEU A 1 101 ? -5.823 6.889 1.182 1.00 76.44 101 LEU A O 1
ATOM 816 N N . LEU A 1 102 ? -3.944 6.906 2.417 1.00 79.56 102 LEU A N 1
ATOM 817 C CA . LEU A 1 102 ? -3.070 7.508 1.413 1.00 79.56 102 LEU A CA 1
ATOM 818 C C . LEU A 1 102 ? -2.033 6.471 0.977 1.00 79.56 102 LEU A C 1
ATOM 820 O O . LEU A 1 102 ? -1.138 6.110 1.740 1.00 79.56 102 LEU A O 1
ATOM 824 N N . CYS A 1 103 ? -2.145 6.008 -0.262 1.00 76.25 103 CYS A N 1
ATOM 825 C CA . CYS A 1 103 ? -1.168 5.134 -0.889 1.00 76.25 103 CYS A CA 1
ATOM 826 C C . CYS A 1 103 ? -0.191 5.988 -1.705 1.00 76.25 103 CYS A C 1
ATOM 828 O O . CYS A 1 103 ? -0.591 6.681 -2.640 1.00 76.25 103 CYS A O 1
ATOM 830 N N . LEU A 1 104 ? 1.095 5.935 -1.361 1.00 75.56 104 LEU A N 1
ATOM 831 C CA . LEU A 1 104 ? 2.140 6.629 -2.106 1.00 75.56 104 LEU A CA 1
ATOM 832 C C . LEU A 1 104 ? 2.896 5.637 -2.981 1.00 75.56 104 LEU A C 1
ATOM 834 O O . LEU A 1 104 ? 3.494 4.687 -2.480 1.00 75.56 104 LEU A O 1
ATOM 838 N N . THR A 1 105 ? 2.862 5.854 -4.291 1.00 68.19 105 THR A N 1
ATOM 839 C CA . THR A 1 105 ? 3.521 4.983 -5.265 1.00 68.19 105 THR A CA 1
ATOM 840 C C . THR A 1 105 ? 4.844 5.599 -5.692 1.00 68.19 105 THR A C 1
ATOM 842 O O . THR A 1 105 ? 4.827 6.670 -6.290 1.00 68.19 105 THR A O 1
ATOM 845 N N . GLU A 1 106 ? 5.968 4.939 -5.408 1.00 65.44 106 GLU A N 1
ATOM 846 C CA . GLU A 1 106 ? 7.226 5.007 -6.173 1.00 65.44 106 GLU A CA 1
ATOM 847 C C . GLU A 1 106 ? 8.264 4.025 -5.601 1.00 65.44 106 GLU A C 1
ATOM 849 O O . GLU A 1 106 ? 8.244 3.695 -4.417 1.00 65.44 106 GLU A O 1
ATOM 854 N N . THR A 1 107 ? 9.174 3.539 -6.450 1.00 53.19 107 THR A N 1
ATOM 855 C CA . THR A 1 107 ? 10.127 2.464 -6.111 1.00 53.19 107 THR A CA 1
ATOM 856 C C . THR A 1 107 ? 11.458 2.945 -5.530 1.00 53.19 107 THR A C 1
ATOM 858 O O . THR A 1 107 ? 12.242 2.110 -5.085 1.00 53.19 107 THR A O 1
ATOM 861 N N . TRP A 1 108 ? 11.729 4.254 -5.518 1.00 61.16 108 TRP A N 1
ATOM 862 C CA . TRP A 1 108 ? 13.038 4.806 -5.147 1.00 61.16 108 TRP A CA 1
ATOM 863 C C . TRP A 1 108 ? 12.887 6.058 -4.275 1.00 61.16 108 TRP A C 1
ATOM 865 O O . TRP A 1 108 ? 12.983 7.177 -4.770 1.00 61.16 108 TRP A O 1
ATOM 875 N N . LEU A 1 109 ? 12.656 5.875 -2.970 1.00 58.06 109 LEU A N 1
ATOM 876 C CA . LEU A 1 109 ? 12.696 7.001 -2.032 1.00 58.06 109 LEU A CA 1
ATOM 877 C C . LEU A 1 109 ? 14.123 7.536 -1.902 1.00 58.06 109 LEU A C 1
ATOM 879 O O . LEU A 1 109 ? 15.037 6.800 -1.522 1.00 58.06 109 LEU A O 1
ATOM 883 N N . GLN A 1 110 ? 14.295 8.831 -2.138 1.00 66.38 110 GLN A N 1
ATOM 884 C CA . GLN A 1 110 ? 15.496 9.559 -1.753 1.00 66.38 110 GLN A CA 1
ATOM 885 C C . GLN A 1 110 ? 15.380 10.054 -0.310 1.00 66.38 110 GLN A C 1
ATOM 887 O O . GLN A 1 110 ? 14.293 10.140 0.260 1.00 66.38 110 GLN A O 1
ATOM 892 N N . GLN A 1 111 ? 16.516 10.380 0.310 1.00 65.62 111 GLN A N 1
ATOM 893 C CA . GLN A 1 111 ? 16.567 10.768 1.723 1.00 65.62 111 GLN A CA 1
ATOM 894 C C . GLN A 1 111 ? 15.696 12.001 2.039 1.00 65.62 111 GLN A C 1
ATOM 896 O O . GLN A 1 111 ? 15.103 12.089 3.111 1.00 65.62 111 GLN A O 1
ATOM 901 N N . GLU A 1 112 ? 15.566 12.909 1.077 1.00 65.81 112 GLU A N 1
ATOM 902 C CA . GLU A 1 112 ? 14.693 14.086 1.124 1.00 65.81 112 GLU A CA 1
ATOM 903 C C . GLU A 1 112 ? 13.192 13.752 1.136 1.00 65.81 112 GLU A C 1
ATOM 905 O O . GLU A 1 112 ? 12.426 14.424 1.828 1.00 65.81 112 GLU A O 1
ATOM 910 N N . ASP A 1 113 ? 12.768 12.663 0.485 1.00 70.56 113 ASP A N 1
ATOM 911 C CA . ASP A 1 113 ? 11.355 12.266 0.432 1.00 70.56 113 ASP A CA 1
ATOM 912 C C . ASP A 1 113 ? 10.829 11.839 1.818 1.00 70.56 113 ASP A C 1
ATOM 914 O O . ASP A 1 113 ? 9.641 11.985 2.112 1.00 70.56 113 ASP A O 1
ATOM 918 N N . TYR A 1 114 ? 11.707 11.365 2.716 1.00 73.25 114 TYR A N 1
ATOM 919 C CA . TYR A 1 114 ? 11.332 10.975 4.083 1.00 73.25 114 TYR A CA 1
ATOM 920 C C . TYR A 1 114 ? 10.889 12.161 4.941 1.00 73.25 114 TYR A C 1
ATOM 922 O O . TYR A 1 114 ? 10.011 12.001 5.793 1.00 73.25 114 TYR A O 1
ATOM 930 N N . VAL A 1 115 ? 11.488 13.338 4.736 1.00 79.31 115 VAL A N 1
ATOM 931 C CA . VAL A 1 115 ? 11.132 14.553 5.482 1.00 79.31 115 VAL A CA 1
ATOM 932 C C . VAL A 1 115 ? 9.726 14.986 5.089 1.00 79.31 115 VAL A C 1
ATOM 934 O O . VAL A 1 115 ? 8.855 15.106 5.949 1.00 79.31 115 VAL A O 1
ATOM 937 N N . SER A 1 116 ? 9.472 15.108 3.787 1.00 79.38 116 SER A N 1
ATOM 938 C CA . SER A 1 116 ? 8.165 15.500 3.261 1.00 79.38 116 SER A CA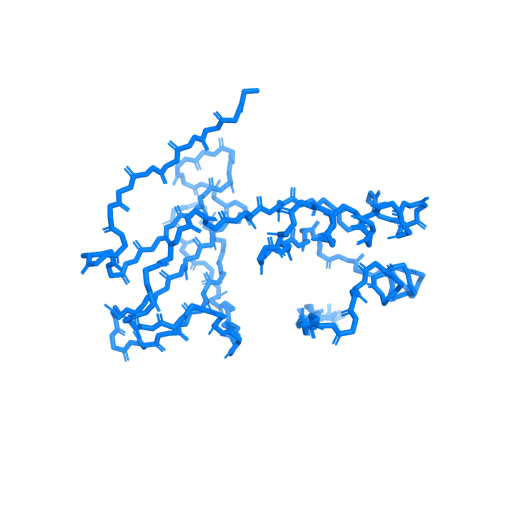 1
ATOM 939 C C . SER A 1 116 ? 7.071 14.497 3.623 1.00 79.38 116 SER A C 1
ATOM 941 O O . SER A 1 116 ? 5.947 14.892 3.933 1.00 79.38 116 SER A O 1
ATOM 943 N N . LEU A 1 117 ? 7.403 13.203 3.654 1.00 79.69 117 LEU A N 1
ATOM 944 C CA . LEU A 1 117 ? 6.490 12.153 4.088 1.00 79.69 117 LEU A CA 1
ATOM 945 C C . LEU A 1 117 ? 6.103 12.306 5.565 1.00 79.69 117 LEU A C 1
ATOM 947 O O . LEU A 1 117 ? 4.917 12.258 5.898 1.00 79.69 117 LEU A O 1
ATOM 951 N N . ASN A 1 118 ? 7.081 12.544 6.443 1.00 83.44 118 ASN A N 1
ATOM 952 C CA . ASN A 1 118 ? 6.828 12.783 7.865 1.00 83.44 118 ASN A CA 1
ATOM 953 C C . ASN A 1 118 ? 5.962 14.026 8.086 1.00 83.44 118 ASN A C 1
ATOM 955 O O . ASN A 1 118 ? 4.977 13.957 8.810 1.00 83.44 118 ASN A O 1
ATOM 959 N N . GLU A 1 119 ? 6.289 15.140 7.434 1.00 84.12 119 GLU A N 1
ATOM 960 C CA . GLU A 1 119 ? 5.516 16.382 7.543 1.00 84.12 119 GLU A CA 1
ATOM 961 C C . GLU A 1 119 ? 4.077 16.226 7.039 1.00 84.12 119 GLU A C 1
ATOM 963 O O . GLU A 1 119 ? 3.138 16.776 7.620 1.00 84.12 119 GLU A O 1
ATOM 968 N N . SER A 1 120 ? 3.889 15.453 5.966 1.00 82.94 120 SER A N 1
ATOM 969 C CA . SER A 1 120 ? 2.567 15.211 5.392 1.00 82.94 120 SER A CA 1
ATOM 970 C C . SER A 1 120 ? 1.667 14.336 6.266 1.00 82.94 120 SER A C 1
ATOM 972 O O . SER A 1 120 ? 0.454 14.392 6.101 1.00 82.94 120 SER A O 1
ATOM 974 N N . THR A 1 121 ? 2.226 13.563 7.205 1.00 84.25 121 THR A N 1
ATOM 975 C CA . THR A 1 121 ? 1.478 12.582 8.007 1.00 84.25 121 THR A CA 1
ATOM 976 C C . THR A 1 121 ? 0.980 13.210 9.319 1.00 84.25 121 THR A C 1
ATOM 978 O O . THR A 1 121 ? 1.798 13.580 10.163 1.00 84.25 121 THR A O 1
ATOM 981 N N . PRO A 1 122 ? -0.343 13.332 9.551 1.00 86.31 122 PRO A N 1
ATOM 982 C CA . PRO A 1 122 ? -0.867 13.842 10.817 1.00 86.31 122 PRO A CA 1
ATOM 983 C C . PRO A 1 122 ? -0.613 12.892 11.999 1.00 86.31 122 PRO A C 1
ATOM 985 O O . PRO A 1 122 ? -0.567 11.681 11.795 1.00 86.31 122 PRO A O 1
ATOM 988 N N . PRO A 1 123 ? -0.568 13.386 13.254 1.00 82.00 123 PRO A N 1
ATOM 989 C CA . PRO A 1 123 ? -0.358 12.542 14.440 1.00 82.00 123 PRO A CA 1
ATOM 990 C C . PRO A 1 123 ? -1.424 11.458 14.658 1.00 82.00 123 PRO A C 1
ATOM 992 O O . PRO A 1 123 ? -1.178 10.482 15.360 1.00 82.00 123 PRO A O 1
ATOM 995 N N . SER A 1 124 ? -2.618 11.634 14.086 1.00 79.56 124 SER A N 1
ATOM 996 C CA . SER A 1 124 ? -3.701 10.645 14.118 1.00 79.56 124 SER A CA 1
ATOM 997 C C . SER A 1 124 ? -3.507 9.488 13.134 1.00 79.56 124 SER A C 1
ATOM 999 O O . SER A 1 124 ? -4.262 8.522 13.191 1.00 79.56 124 SER A O 1
ATOM 1001 N N . HIS A 1 125 ? -2.529 9.581 12.230 1.00 79.56 125 HIS A N 1
ATOM 1002 C CA . HIS A 1 125 ? -2.272 8.599 11.186 1.00 79.56 125 HIS A CA 1
ATOM 1003 C C . HIS A 1 125 ? -0.963 7.869 11.443 1.00 79.56 125 HIS A C 1
ATOM 1005 O O . HIS A 1 125 ? 0.030 8.439 11.890 1.00 79.56 125 HIS A O 1
ATOM 1011 N N . SER A 1 126 ? -0.966 6.581 11.122 1.00 79.06 126 SER A N 1
ATOM 1012 C CA . SER A 1 126 ? 0.240 5.765 11.149 1.00 79.06 126 SER A CA 1
ATOM 1013 C C . SER A 1 126 ? 0.829 5.671 9.747 1.00 79.06 126 SER A C 1
ATOM 1015 O O . SER A 1 126 ? 0.106 5.485 8.769 1.00 79.06 126 SER A O 1
ATOM 1017 N N . LYS A 1 127 ? 2.153 5.793 9.659 1.00 74.56 127 LYS A N 1
ATOM 1018 C CA . LYS A 1 127 ? 2.913 5.646 8.419 1.00 74.56 127 LYS A CA 1
ATOM 1019 C C . LYS A 1 127 ? 3.572 4.272 8.389 1.00 74.56 127 LYS A C 1
ATOM 1021 O O . LYS A 1 127 ? 4.306 3.930 9.314 1.00 74.56 127 LYS A O 1
ATOM 1026 N N . TYR A 1 128 ? 3.384 3.548 7.292 1.00 71.12 128 TYR A N 1
ATOM 1027 C CA . TYR A 1 128 ? 4.013 2.253 7.041 1.00 71.12 128 TYR A CA 1
ATOM 1028 C C . TYR A 1 128 ? 4.810 2.328 5.743 1.00 71.12 128 TYR A C 1
ATOM 1030 O O . TYR A 1 128 ? 4.348 2.908 4.761 1.00 71.12 128 TYR A O 1
ATOM 1038 N N . GLN A 1 129 ? 6.034 1.805 5.758 1.00 68.19 129 GLN A N 1
ATOM 1039 C CA . GLN A 1 129 ? 6.912 1.819 4.596 1.00 68.19 129 GLN A CA 1
ATOM 1040 C C . GLN A 1 129 ? 7.789 0.571 4.598 1.00 68.19 129 GLN A C 1
ATOM 1042 O O . GLN A 1 129 ? 8.507 0.316 5.561 1.00 68.19 129 GLN A O 1
ATOM 1047 N N . ASN A 1 130 ? 7.787 -0.139 3.474 1.00 62.66 130 ASN A N 1
ATOM 1048 C CA . ASN A 1 130 ? 8.699 -1.238 3.191 1.00 62.66 130 ASN A CA 1
ATOM 1049 C C . ASN A 1 130 ? 9.571 -0.862 1.983 1.00 62.66 130 ASN A C 1
ATOM 1051 O O . ASN A 1 130 ? 9.169 -1.115 0.842 1.00 62.66 130 ASN A O 1
ATOM 1055 N N . PRO A 1 131 ? 10.736 -0.209 2.186 1.00 58.91 131 PRO A N 1
ATOM 1056 C CA . PRO A 1 131 ? 11.642 0.079 1.082 1.00 58.91 131 PRO A CA 1
ATOM 1057 C C . PRO A 1 131 ? 12.095 -1.236 0.436 1.00 58.91 131 PRO A C 1
ATOM 1059 O O . PRO A 1 131 ? 12.392 -2.214 1.124 1.00 58.91 131 PRO A O 1
ATOM 1062 N N . ARG A 1 132 ? 12.136 -1.275 -0.898 1.00 50.16 132 ARG A N 1
ATOM 1063 C CA . ARG A 1 132 ? 12.679 -2.427 -1.623 1.00 50.16 132 ARG A CA 1
ATOM 1064 C C . ARG A 1 132 ? 14.184 -2.499 -1.342 1.00 50.16 132 ARG A C 1
ATOM 1066 O O . ARG A 1 132 ? 14.859 -1.474 -1.405 1.00 50.16 132 ARG A O 1
ATOM 1073 N N . SER A 1 133 ? 14.699 -3.686 -1.022 1.00 53.12 133 SER A N 1
ATOM 1074 C CA . SER A 1 133 ? 16.137 -3.907 -0.859 1.00 53.12 133 SER A CA 1
ATOM 1075 C C . SER A 1 133 ? 16.853 -3.435 -2.125 1.00 53.12 133 SER A C 1
ATOM 1077 O O . SER A 1 133 ? 16.500 -3.866 -3.223 1.00 53.12 133 SER A O 1
ATOM 1079 N N . THR A 1 134 ? 17.850 -2.563 -1.989 1.00 48.09 134 THR A N 1
ATOM 1080 C CA . THR A 1 134 ? 18.817 -2.324 -3.061 1.00 48.09 134 THR A CA 1
ATOM 1081 C C . THR A 1 134 ? 19.704 -3.562 -3.135 1.00 48.09 134 THR A C 1
ATOM 1083 O O . THR A 1 134 ? 20.721 -3.625 -2.446 1.00 48.09 134 THR A O 1
ATOM 1086 N N . GLU A 1 135 ? 19.297 -4.593 -3.875 1.00 39.50 135 GLU A N 1
ATOM 1087 C CA . GLU A 1 135 ? 20.279 -5.595 -4.287 1.00 39.50 135 GLU A CA 1
ATOM 1088 C C . GLU A 1 135 ? 21.226 -4.909 -5.275 1.00 39.50 135 GLU A C 1
ATOM 1090 O O . GLU A 1 135 ? 20.797 -4.396 -6.310 1.00 39.50 135 GLU A O 1
ATOM 1095 N N . SER A 1 136 ? 22.479 -4.785 -4.833 1.00 35.44 136 SER A N 1
ATOM 1096 C CA . SER A 1 136 ? 23.631 -4.250 -5.559 1.00 35.44 136 SER A CA 1
ATOM 1097 C C . SER A 1 136 ? 24.017 -5.113 -6.749 1.00 35.44 136 SER A C 1
ATOM 1099 O O . SER A 1 136 ? 24.053 -6.348 -6.537 1.00 35.44 136 SER A O 1
#

InterPro domains:
  IPR001079 Galectin, carbohydrate recognition domain [PF00337] (15-70)
  IPR001079 Galectin, carbohydrate recognition domain [PS51304] (1-136)
  IPR013320 Concanavalin A-like lectin/glucanase domain superfamily [SSF49899] (14-71)

Radius of gyration: 15.88 Å; chains: 1; bounding box: 46×39×34 Å

Foldseek 3Di:
DDDDDDDFPLPDQKDWDFDAPDPQWTPWIWIQGCDDPNDHQKIWIWIGHRNRIDDIDIDPDRPDDPPPRPDDAAEAEEALVVQLPPLQVLLCCCVVVVHPYYHHDDQDDDPSSVVSVVSNADPVDDDDDDHDDPPD